Protein AF-A0A5J4PSA5-F1 (afdb_monomer_lite)

Organism: NCBI:txid222440

pLDDT: mean 76.02, std 17.34, range [32.78, 92.81]

Radius of gyration: 20.03 Å; chains: 1; bounding box: 57×63×40 Å

Structure (mmCIF, N/CA/C/O backbone):
data_AF-A0A5J4PSA5-F1
#
_entry.id   AF-A0A5J4PSA5-F1
#
loop_
_atom_site.group_PDB
_atom_site.id
_atom_site.type_symbol
_atom_site.label_atom_id
_atom_site.label_alt_id
_atom_site.label_comp_id
_atom_site.label_asym_id
_atom_site.label_entity_id
_atom_site.label_seq_id
_atom_site.pdbx_PDB_ins_code
_atom_site.Cartn_x
_atom_site.Cartn_y
_atom_site.Cartn_z
_atom_site.occupancy
_atom_site.B_iso_or_equiv
_atom_site.auth_seq_id
_atom_site.auth_comp_id
_atom_site.auth_asym_id
_atom_site.auth_atom_id
_atom_site.pdbx_PDB_model_num
ATOM 1 N N . MET A 1 1 ? 18.789 12.194 -16.637 1.00 41.94 1 MET A N 1
ATOM 2 C CA . MET A 1 1 ? 17.470 11.531 -16.545 1.00 41.94 1 MET A CA 1
ATOM 3 C C . MET A 1 1 ? 17.298 10.632 -17.758 1.00 41.94 1 MET A C 1
ATOM 5 O O . MET A 1 1 ? 17.126 11.145 -18.853 1.00 41.94 1 MET A O 1
ATOM 9 N N . LYS A 1 2 ? 17.441 9.311 -17.600 1.00 38.31 2 LYS A N 1
ATOM 10 C CA . LYS A 1 2 ? 17.054 8.354 -18.644 1.00 38.31 2 LYS A CA 1
ATOM 11 C C . LYS A 1 2 ? 15.605 7.963 -18.363 1.00 38.31 2 LYS A C 1
ATOM 13 O O . LYS A 1 2 ? 15.353 7.211 -17.428 1.00 38.31 2 LYS A O 1
ATOM 18 N N . CYS A 1 3 ? 14.664 8.545 -19.101 1.00 55.12 3 CYS A N 1
ATOM 19 C CA . CYS A 1 3 ? 13.302 8.026 -19.166 1.00 55.12 3 CYS A CA 1
ATOM 20 C C . CYS A 1 3 ? 13.389 6.669 -19.866 1.00 55.12 3 CYS A C 1
ATOM 22 O O . CYS A 1 3 ? 13.806 6.625 -21.019 1.00 55.12 3 CYS A O 1
ATOM 24 N N . VAL A 1 4 ? 13.081 5.582 -19.162 1.00 51.91 4 VAL A N 1
ATOM 25 C CA . VAL A 1 4 ? 12.957 4.261 -19.782 1.00 51.91 4 VAL A CA 1
ATOM 26 C C . VAL A 1 4 ? 11.481 3.888 -19.804 1.00 51.91 4 VAL A C 1
ATOM 28 O O . VAL A 1 4 ? 10.836 3.833 -18.759 1.00 51.91 4 VAL A O 1
ATOM 31 N N . ASP A 1 5 ? 11.030 3.766 -21.049 1.00 55.34 5 ASP A N 1
ATOM 32 C CA . ASP A 1 5 ? 9.909 3.068 -21.665 1.00 55.34 5 ASP A CA 1
ATOM 33 C C . ASP A 1 5 ? 8.553 3.017 -20.967 1.00 55.34 5 ASP A C 1
ATOM 35 O O . ASP A 1 5 ? 8.333 2.364 -19.949 1.00 55.34 5 ASP A O 1
ATOM 39 N N . SER A 1 6 ? 7.611 3.688 -21.627 1.00 70.75 6 SER A N 1
ATOM 40 C CA . SER A 1 6 ? 6.177 3.508 -21.484 1.00 70.75 6 SER A CA 1
ATOM 41 C C . SER A 1 6 ? 5.813 2.036 -21.332 1.00 70.75 6 SER A C 1
ATOM 43 O O . SER A 1 6 ? 6.268 1.186 -22.098 1.00 70.75 6 SER A O 1
ATOM 45 N N . CYS A 1 7 ? 4.936 1.750 -20.377 1.00 77.75 7 CYS A N 1
ATOM 46 C CA . CYS A 1 7 ? 4.365 0.423 -20.265 1.00 77.75 7 CYS A CA 1
ATOM 47 C C . CYS A 1 7 ? 3.540 0.077 -21.519 1.00 77.75 7 CYS A C 1
ATOM 49 O O . CYS A 1 7 ? 2.979 0.980 -22.152 1.00 77.75 7 CYS A O 1
ATOM 51 N N . PRO A 1 8 ? 3.470 -1.213 -21.898 1.00 81.44 8 PRO A N 1
ATOM 52 C CA . PRO A 1 8 ? 2.583 -1.692 -22.951 1.00 81.44 8 PRO A CA 1
ATOM 53 C C . PRO A 1 8 ? 1.148 -1.176 -22.785 1.00 81.44 8 PRO A C 1
ATOM 55 O O . PRO A 1 8 ? 0.700 -0.880 -21.677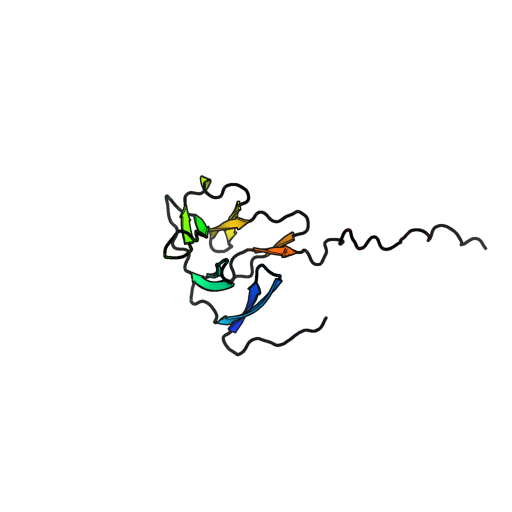 1.00 81.44 8 PRO A O 1
ATOM 58 N N . TYR A 1 9 ? 0.406 -1.087 -23.890 1.00 79.19 9 TYR A N 1
ATOM 59 C CA . TYR A 1 9 ? -0.977 -0.606 -23.863 1.00 79.19 9 TYR A CA 1
ATOM 60 C C . TYR A 1 9 ? -1.830 -1.397 -22.856 1.00 79.19 9 TYR A C 1
ATOM 62 O O . TYR A 1 9 ? -1.814 -2.627 -22.856 1.00 79.19 9 TYR A O 1
ATOM 70 N N . GLY A 1 10 ? -2.577 -0.685 -22.006 1.00 75.00 10 GLY A N 1
ATOM 71 C CA . GLY A 1 10 ? -3.383 -1.282 -20.933 1.00 75.00 10 GLY A CA 1
ATOM 72 C C . GLY A 1 10 ? -2.626 -1.536 -19.623 1.00 75.00 10 GLY A C 1
ATOM 73 O O . GLY A 1 10 ? -3.216 -2.054 -18.674 1.00 75.00 10 GLY A O 1
ATOM 74 N N . GLN A 1 11 ? -1.353 -1.143 -19.542 1.00 84.12 11 GLN A N 1
ATOM 75 C CA . GLN A 1 11 ? -0.559 -1.182 -18.318 1.00 84.12 11 GLN A CA 1
ATOM 76 C C . GLN A 1 11 ? -0.156 0.228 -17.882 1.00 84.12 11 GLN A C 1
ATOM 78 O O . GLN A 1 11 ? 0.082 1.113 -18.705 1.00 84.12 11 GLN A O 1
ATOM 83 N N . PHE A 1 12 ? -0.032 0.421 -16.575 1.00 80.00 12 PHE A N 1
ATOM 84 C CA . PHE A 1 12 ? 0.500 1.630 -15.969 1.00 80.00 12 PHE A CA 1
ATOM 85 C C . PHE A 1 12 ? 1.808 1.334 -15.245 1.00 80.00 12 PHE A C 1
ATOM 87 O O . PHE A 1 12 ? 2.130 0.196 -14.898 1.00 80.00 12 PHE A O 1
ATOM 94 N N . ARG A 1 13 ? 2.577 2.394 -15.019 1.00 80.88 13 ARG A N 1
ATOM 95 C CA . ARG A 1 13 ? 3.832 2.316 -14.286 1.00 80.88 13 ARG A CA 1
ATOM 96 C C . ARG A 1 13 ? 3.533 2.309 -12.790 1.00 80.88 13 ARG A C 1
ATOM 98 O O . ARG A 1 13 ? 3.192 3.347 -12.229 1.00 80.88 13 ARG A O 1
ATOM 105 N N . PHE A 1 14 ? 3.696 1.157 -12.156 1.00 84.19 14 PHE A N 1
ATOM 106 C CA . PHE A 1 14 ? 3.633 1.018 -10.709 1.00 84.19 14 PHE A CA 1
ATOM 107 C C . PHE A 1 14 ? 5.031 1.235 -10.125 1.00 84.19 14 PHE A C 1
ATOM 109 O O . PHE A 1 14 ? 6.011 0.656 -10.605 1.00 84.19 14 PHE A O 1
ATOM 116 N N . ARG A 1 15 ? 5.140 2.107 -9.120 1.00 83.25 15 ARG A N 1
ATOM 117 C CA . ARG A 1 15 ? 6.387 2.310 -8.377 1.00 83.25 15 ARG A CA 1
ATOM 118 C C . ARG A 1 15 ? 6.350 1.417 -7.145 1.00 83.25 15 ARG A C 1
ATOM 120 O O . ARG A 1 15 ? 5.400 1.485 -6.380 1.00 83.25 15 ARG A O 1
ATOM 127 N N . ARG A 1 16 ? 7.368 0.581 -6.987 1.00 83.44 16 ARG A N 1
ATOM 128 C CA . ARG A 1 16 ? 7.499 -0.342 -5.858 1.00 83.44 16 ARG A CA 1
ATOM 129 C C . ARG A 1 16 ? 8.094 0.357 -4.640 1.00 83.44 16 ARG A C 1
ATOM 131 O O . ARG A 1 16 ? 8.732 1.406 -4.776 1.00 83.44 16 ARG A O 1
ATOM 138 N N . ARG A 1 17 ? 7.956 -0.257 -3.464 1.00 77.56 17 ARG A N 1
ATOM 139 C CA . ARG A 1 17 ? 8.528 0.213 -2.189 1.00 77.56 17 ARG A CA 1
ATOM 140 C C . ARG A 1 17 ? 10.045 0.393 -2.256 1.00 77.56 17 ARG A C 1
ATOM 142 O O . ARG A 1 17 ? 10.578 1.316 -1.651 1.00 77.56 17 ARG A O 1
ATOM 149 N N . ASP A 1 18 ? 10.734 -0.452 -3.023 1.00 77.56 18 ASP A N 1
ATOM 150 C CA . ASP A 1 18 ? 12.185 -0.368 -3.254 1.00 77.56 18 ASP A CA 1
ATOM 151 C C . ASP A 1 18 ? 12.595 0.780 -4.204 1.00 77.56 18 ASP A C 1
ATOM 153 O O . ASP A 1 18 ? 13.778 0.998 -4.465 1.00 77.56 18 ASP A O 1
ATOM 157 N N . GLY A 1 19 ? 11.623 1.528 -4.734 1.00 77.00 19 GLY A N 1
ATOM 158 C CA . GLY A 1 19 ? 11.828 2.616 -5.681 1.00 77.00 19 GLY A CA 1
ATOM 159 C C . GLY A 1 19 ? 11.984 2.171 -7.137 1.00 77.00 19 GLY A C 1
ATOM 160 O O . GLY A 1 19 ? 12.074 3.041 -8.011 1.00 77.00 19 GLY A O 1
ATOM 161 N N . SER A 1 20 ? 11.988 0.864 -7.414 1.00 81.44 20 SER A N 1
ATOM 162 C CA . SER A 1 20 ? 11.951 0.314 -8.768 1.00 81.44 20 SER A CA 1
ATOM 163 C C . SER A 1 20 ? 10.570 0.493 -9.404 1.00 81.44 20 SER A C 1
ATOM 165 O O . SER A 1 20 ? 9.602 0.924 -8.771 1.00 81.44 20 SER A O 1
ATOM 167 N N . TYR A 1 21 ? 10.484 0.212 -10.703 1.00 81.56 21 TYR A N 1
ATOM 168 C CA . TYR A 1 21 ? 9.253 0.360 -11.464 1.00 81.56 21 TYR A CA 1
ATOM 169 C C . TYR A 1 21 ? 8.925 -0.924 -12.204 1.00 81.56 21 TYR A C 1
ATOM 171 O O . TYR A 1 21 ? 9.805 -1.547 -12.795 1.00 81.56 21 TYR A O 1
ATOM 179 N N . ILE A 1 22 ? 7.643 -1.261 -12.210 1.00 85.12 22 ILE A N 1
ATOM 180 C CA . ILE A 1 22 ? 7.086 -2.389 -12.946 1.00 85.12 22 ILE A CA 1
ATOM 181 C C . ILE A 1 22 ? 5.860 -1.926 -13.727 1.00 85.12 22 ILE A C 1
ATOM 183 O O . ILE A 1 22 ? 5.174 -0.977 -13.339 1.00 85.12 22 ILE A O 1
ATOM 187 N N . CYS A 1 23 ? 5.605 -2.577 -14.855 1.00 84.75 23 CYS A N 1
ATOM 188 C CA . CYS A 1 23 ? 4.379 -2.367 -15.601 1.00 84.75 23 CYS A CA 1
ATOM 189 C C . CYS A 1 23 ? 3.296 -3.302 -15.073 1.00 84.75 23 CYS A C 1
ATOM 191 O O . CYS A 1 23 ? 3.455 -4.520 -15.106 1.00 84.75 23 CYS A O 1
ATOM 193 N N . GLN A 1 24 ? 2.217 -2.709 -14.575 1.00 84.38 24 GLN A N 1
ATOM 194 C CA . GLN A 1 24 ? 1.088 -3.402 -13.971 1.00 84.38 24 GLN A CA 1
ATOM 195 C C . GLN A 1 24 ? -0.156 -3.148 -14.818 1.00 84.38 24 GLN A C 1
ATOM 197 O O . GLN A 1 24 ? -0.388 -2.027 -15.269 1.00 84.38 24 GLN A O 1
ATOM 202 N N . THR A 1 25 ? -0.966 -4.177 -15.048 1.00 86.50 25 THR A N 1
ATOM 203 C CA . THR A 1 25 ? -2.272 -4.007 -15.699 1.00 86.50 25 THR A CA 1
ATOM 204 C C . THR A 1 25 ? -3.146 -3.083 -14.860 1.00 86.50 25 THR A C 1
ATOM 206 O O . THR A 1 25 ? -3.161 -3.200 -13.637 1.00 86.50 25 THR A O 1
ATOM 209 N N . HIS A 1 26 ? -3.873 -2.167 -15.504 1.00 84.12 26 HIS A N 1
ATOM 210 C CA . HIS A 1 26 ? -4.815 -1.301 -14.796 1.00 84.12 26 HIS A CA 1
ATOM 211 C C . HIS A 1 26 ? -5.791 -2.110 -13.940 1.00 84.12 26 HIS A C 1
ATOM 213 O O . HIS A 1 26 ? -6.388 -3.075 -14.422 1.00 84.12 26 HIS A O 1
ATOM 219 N N . CYS A 1 27 ? -5.964 -1.679 -12.692 1.00 86.31 27 CYS A N 1
ATOM 220 C CA . CYS A 1 27 ? -7.011 -2.210 -11.843 1.00 86.31 27 CYS A CA 1
ATOM 221 C C . CYS A 1 27 ? -8.377 -1.743 -12.361 1.00 86.31 27 CYS A C 1
ATOM 223 O O . CYS A 1 27 ? -8.504 -0.685 -12.987 1.00 86.31 27 CYS A O 1
ATOM 225 N N . THR A 1 28 ? -9.401 -2.570 -12.178 1.00 85.38 28 THR A N 1
ATOM 226 C CA . THR A 1 28 ? -10.726 -2.310 -12.737 1.00 85.38 28 THR A CA 1
ATOM 227 C C . THR A 1 28 ? -11.617 -1.595 -11.729 1.00 85.38 28 THR A C 1
ATOM 229 O O . THR A 1 28 ? -11.607 -1.877 -10.533 1.00 85.38 28 THR A O 1
ATOM 232 N N . GLY A 1 29 ? -12.414 -0.636 -12.205 1.00 83.38 29 GLY A N 1
ATOM 233 C CA . GLY A 1 29 ? -13.361 0.087 -11.356 1.00 83.38 29 GLY A CA 1
ATOM 234 C C . GLY A 1 29 ? -12.683 0.833 -10.200 1.00 83.38 29 GLY A C 1
ATOM 235 O O . GLY A 1 29 ? -11.938 1.782 -10.432 1.00 83.38 29 GLY A O 1
ATOM 236 N N . PHE A 1 30 ? -12.990 0.415 -8.968 1.00 79.50 30 PHE A N 1
ATOM 237 C CA . PHE A 1 30 ? -12.532 1.036 -7.714 1.00 79.50 30 PHE A CA 1
ATOM 238 C C . PHE A 1 30 ? -11.392 0.269 -7.032 1.00 79.50 30 PHE A C 1
ATOM 240 O O . PHE A 1 30 ? -11.055 0.540 -5.881 1.00 79.50 30 PHE A O 1
ATOM 247 N N . GLU A 1 31 ? -10.822 -0.719 -7.715 1.00 86.75 31 GLU A N 1
ATOM 248 C CA . GLU A 1 31 ? -9.672 -1.460 -7.217 1.00 86.75 31 GLU A CA 1
ATOM 249 C C . GLU A 1 31 ? -8.426 -0.567 -7.133 1.00 86.75 31 GLU A C 1
ATOM 251 O O . GLU A 1 31 ? -8.196 0.314 -7.967 1.00 86.75 31 GLU A O 1
ATOM 256 N N . LYS A 1 32 ? -7.589 -0.841 -6.133 1.00 85.25 32 LYS A N 1
ATOM 257 C CA . LYS A 1 32 ? -6.271 -0.232 -5.956 1.00 85.25 32 LYS A CA 1
ATOM 258 C C . LYS A 1 32 ? -5.213 -1.326 -6.025 1.00 85.25 32 LYS A C 1
ATOM 260 O O . LYS A 1 32 ? -5.394 -2.400 -5.463 1.00 85.25 32 LYS A O 1
ATOM 265 N N . ALA A 1 33 ? -4.107 -1.053 -6.698 1.00 88.44 33 ALA A N 1
ATOM 266 C CA . ALA A 1 33 ? -2.936 -1.908 -6.732 1.00 88.44 33 ALA A CA 1
ATOM 267 C C . ALA A 1 33 ? -2.183 -1.808 -5.401 1.00 88.44 33 ALA A C 1
ATOM 269 O O . ALA A 1 33 ? -1.698 -0.735 -5.029 1.00 88.44 33 ALA A O 1
ATOM 270 N N . LEU A 1 34 ? -2.075 -2.934 -4.705 1.00 87.38 34 LEU A N 1
ATOM 271 C CA . LEU A 1 34 ? -1.311 -3.098 -3.477 1.00 87.38 34 LEU A CA 1
ATOM 272 C C . LEU A 1 34 ? -0.120 -4.013 -3.754 1.00 87.38 34 LEU A C 1
ATOM 274 O O . LEU A 1 34 ? -0.270 -5.078 -4.340 1.00 87.38 34 LEU A O 1
ATOM 278 N N . GLU A 1 35 ? 1.057 -3.585 -3.315 1.00 86.94 35 GLU A N 1
ATOM 279 C CA . GLU A 1 35 ? 2.274 -4.392 -3.258 1.00 86.94 35 GLU A CA 1
ATOM 280 C C . GLU A 1 35 ? 2.391 -5.063 -1.882 1.00 86.94 35 GLU A C 1
ATOM 282 O O . GLU A 1 35 ? 2.413 -4.379 -0.851 1.00 86.94 35 GLU A O 1
ATOM 287 N N . PHE A 1 36 ? 2.490 -6.391 -1.889 1.00 84.88 36 PHE A N 1
ATOM 288 C CA . PHE A 1 36 ? 2.785 -7.236 -0.733 1.00 84.88 36 PHE A CA 1
ATOM 289 C C . PHE A 1 36 ? 4.300 -7.337 -0.486 1.00 84.88 36 PHE A C 1
ATOM 291 O O . PHE A 1 36 ? 5.103 -7.037 -1.369 1.00 84.88 36 PHE A O 1
ATOM 298 N N . ASP A 1 37 ? 4.728 -7.785 0.703 1.00 80.19 37 ASP A N 1
ATOM 299 C CA . ASP A 1 37 ? 6.173 -7.836 1.011 1.00 80.19 37 ASP A CA 1
ATOM 300 C C . ASP A 1 37 ? 6.937 -8.940 0.257 1.00 80.19 37 ASP A C 1
ATOM 302 O O . ASP A 1 37 ? 8.164 -8.892 0.196 1.00 80.19 37 ASP A O 1
ATOM 306 N N . ASP A 1 38 ? 6.249 -9.915 -0.348 1.00 81.50 38 ASP A N 1
ATOM 307 C CA . ASP A 1 38 ? 6.858 -10.854 -1.306 1.00 81.50 38 ASP A CA 1
ATOM 308 C C . ASP A 1 38 ? 7.117 -10.200 -2.681 1.00 81.50 38 ASP A C 1
ATOM 310 O O . ASP A 1 38 ? 7.736 -10.797 -3.565 1.00 81.50 38 ASP A O 1
ATOM 314 N N . GLY A 1 39 ? 6.669 -8.953 -2.851 1.00 80.00 39 GLY A N 1
ATOM 315 C CA . GLY A 1 39 ? 6.747 -8.175 -4.073 1.00 80.00 39 GLY A CA 1
ATOM 316 C C . GLY A 1 39 ? 5.587 -8.420 -5.040 1.00 80.00 39 GLY A C 1
ATOM 317 O O . GLY A 1 39 ? 5.564 -7.809 -6.112 1.00 80.00 39 GLY A O 1
ATOM 318 N N . THR A 1 40 ? 4.632 -9.286 -4.715 1.00 86.00 40 THR A N 1
ATOM 319 C CA . THR A 1 40 ? 3.448 -9.498 -5.549 1.00 86.00 40 THR A CA 1
ATOM 320 C C . THR A 1 40 ? 2.575 -8.242 -5.529 1.00 86.00 40 THR A C 1
ATOM 322 O O . THR A 1 40 ? 2.450 -7.580 -4.499 1.00 86.00 40 THR A O 1
ATOM 325 N N . ILE A 1 41 ? 1.990 -7.889 -6.677 1.00 87.56 41 ILE A N 1
ATOM 326 C CA . ILE A 1 41 ? 1.087 -6.741 -6.809 1.00 87.56 41 ILE A CA 1
ATOM 327 C C . ILE A 1 41 ? -0.295 -7.248 -7.199 1.00 87.56 41 ILE A C 1
ATOM 329 O O . ILE A 1 41 ? -0.448 -7.882 -8.244 1.00 87.56 41 ILE A O 1
ATOM 333 N N . GLU A 1 42 ? -1.303 -6.922 -6.395 1.00 88.44 42 GLU A N 1
ATOM 334 C CA . GLU A 1 42 ? -2.694 -7.292 -6.659 1.00 88.44 42 GLU A CA 1
ATOM 335 C C . GLU A 1 42 ? -3.626 -6.086 -6.616 1.00 88.44 42 GLU A C 1
ATOM 337 O O . GLU A 1 42 ? -3.410 -5.123 -5.884 1.00 88.44 42 GLU A O 1
ATOM 342 N N . CYS A 1 43 ? -4.681 -6.150 -7.423 1.00 88.94 43 CYS A N 1
ATOM 343 C CA . CYS A 1 43 ? -5.750 -5.163 -7.450 1.00 88.94 43 CYS A CA 1
ATOM 344 C C . CYS A 1 43 ? -6.814 -5.553 -6.423 1.00 88.94 43 CYS A C 1
ATOM 346 O O . CYS A 1 43 ? -7.500 -6.558 -6.593 1.00 88.94 43 CYS A O 1
ATOM 348 N N . ILE A 1 44 ? -6.943 -4.766 -5.358 1.00 87.88 44 ILE A N 1
ATOM 349 C CA . ILE A 1 44 ? -7.846 -5.043 -4.242 1.00 87.88 44 ILE A CA 1
ATOM 350 C C . ILE A 1 44 ? -8.918 -3.961 -4.162 1.00 87.88 44 ILE A C 1
ATOM 352 O O . ILE A 1 44 ? -8.633 -2.767 -4.264 1.00 87.88 44 ILE A O 1
ATOM 356 N N . VAL A 1 45 ? -10.164 -4.375 -3.936 1.00 88.12 45 VAL A N 1
ATOM 357 C CA . VAL A 1 45 ? -11.261 -3.456 -3.614 1.00 88.12 45 VAL A CA 1
ATOM 358 C C . VAL A 1 45 ? -11.263 -3.180 -2.113 1.00 88.12 45 VAL A C 1
ATOM 360 O O . VAL A 1 45 ? -11.370 -4.107 -1.306 1.00 88.12 45 VAL A O 1
ATOM 363 N N . ASN A 1 46 ? -11.212 -1.902 -1.729 1.00 87.81 46 ASN A N 1
ATOM 364 C CA . ASN A 1 46 ? -11.425 -1.508 -0.341 1.00 87.81 46 ASN A CA 1
ATOM 365 C C . ASN A 1 46 ? -12.924 -1.575 0.004 1.00 87.81 46 ASN A C 1
ATOM 367 O O . ASN A 1 46 ? -13.670 -0.625 -0.209 1.00 87.81 46 ASN A O 1
ATOM 371 N N . ASN A 1 47 ? -13.352 -2.724 0.532 1.00 87.88 47 ASN A N 1
ATOM 372 C CA . ASN A 1 47 ? -14.721 -2.970 0.999 1.00 87.88 47 ASN A CA 1
ATOM 373 C C . ASN A 1 47 ? -14.868 -2.808 2.521 1.00 87.88 47 ASN A C 1
ATOM 375 O O . ASN A 1 47 ? -15.803 -3.346 3.115 1.00 87.88 47 ASN A O 1
ATOM 379 N N . CYS A 1 48 ? -13.928 -2.121 3.169 1.00 89.62 48 CYS A N 1
ATOM 380 C CA . CYS A 1 48 ? -13.968 -1.918 4.607 1.00 89.62 48 CYS A CA 1
ATOM 381 C C . CYS A 1 48 ? -15.102 -0.952 4.983 1.00 89.62 48 CYS A C 1
ATOM 383 O O . CYS A 1 48 ? -15.267 0.113 4.390 1.00 89.62 48 CYS A O 1
ATOM 385 N N . GLN A 1 49 ? -15.919 -1.357 5.956 1.00 88.62 49 GLN A N 1
ATOM 386 C CA . GLN A 1 49 ? -17.115 -0.645 6.420 1.00 88.62 49 GLN A CA 1
ATOM 387 C C . GLN A 1 49 ? -17.160 -0.623 7.952 1.00 88.62 49 GLN A C 1
ATOM 389 O O . GLN A 1 49 ? -16.422 -1.356 8.607 1.00 88.62 49 GLN A O 1
ATOM 394 N N . ASP A 1 50 ? -18.038 0.202 8.523 1.00 84.62 50 ASP A N 1
ATOM 395 C CA . ASP A 1 50 ? -18.305 0.270 9.969 1.00 84.62 50 ASP A CA 1
ATOM 396 C C . ASP A 1 50 ? -18.630 -1.136 10.535 1.00 84.62 50 ASP A C 1
ATOM 398 O O . ASP A 1 50 ? -19.523 -1.797 9.992 1.00 84.62 50 ASP A O 1
ATOM 402 N N . PRO A 1 51 ? -17.914 -1.651 11.565 1.00 86.25 51 PRO A N 1
ATOM 403 C CA . PRO A 1 51 ? -16.984 -0.967 12.485 1.00 86.25 51 PRO A CA 1
ATOM 404 C C . PRO A 1 51 ? -15.490 -1.058 12.162 1.00 86.25 51 PRO A C 1
ATOM 406 O O . PRO A 1 51 ? -14.667 -0.525 12.908 1.00 86.25 51 PRO A O 1
ATOM 409 N N . THR A 1 52 ? -15.115 -1.693 11.056 1.00 91.00 52 THR A N 1
ATOM 410 C CA . THR A 1 52 ? -13.728 -1.817 10.592 1.00 91.00 52 THR A CA 1
ATOM 411 C C . THR A 1 52 ? -13.528 -1.050 9.280 1.00 91.00 52 THR A C 1
ATOM 413 O O . THR A 1 52 ? -13.439 -1.679 8.225 1.00 91.00 52 THR A O 1
ATOM 416 N N . PRO A 1 53 ? -13.517 0.297 9.289 1.00 90.69 53 PRO A N 1
ATOM 417 C CA . PRO A 1 53 ? -13.552 1.101 8.067 1.00 90.69 53 PRO A CA 1
ATOM 418 C C . PRO A 1 53 ? -12.195 1.236 7.361 1.00 90.69 53 PRO A C 1
ATOM 420 O O . PRO A 1 53 ? -12.136 1.828 6.287 1.00 90.69 53 PRO A O 1
ATOM 423 N N . VAL A 1 54 ? -11.104 0.725 7.942 1.00 92.19 54 VAL A N 1
ATOM 424 C CA . VAL A 1 54 ? -9.750 0.940 7.417 1.00 92.19 54 VAL A CA 1
ATOM 425 C C . VAL A 1 54 ? -9.159 -0.352 6.876 1.00 92.19 54 VAL A C 1
ATOM 427 O O . VAL A 1 54 ? -9.141 -1.365 7.572 1.00 92.19 54 VAL A O 1
ATOM 430 N N . LEU A 1 55 ? -8.622 -0.318 5.658 1.00 91.56 55 LEU A N 1
ATOM 431 C CA . LEU A 1 55 ? -7.907 -1.455 5.082 1.00 91.56 55 LEU A CA 1
ATOM 432 C C . LEU A 1 55 ? -6.447 -1.465 5.553 1.00 91.56 55 LEU A C 1
ATOM 434 O O . LEU A 1 55 ? -5.723 -0.482 5.412 1.00 91.56 55 LEU A O 1
ATOM 438 N N . LYS A 1 56 ? -6.006 -2.594 6.105 1.00 90.12 56 LYS A N 1
ATOM 439 C CA . LYS A 1 56 ? -4.655 -2.811 6.629 1.00 90.12 56 LYS A CA 1
ATOM 440 C C . LYS A 1 56 ? -4.032 -4.029 5.964 1.00 90.12 56 LYS A C 1
ATOM 442 O O . LYS A 1 56 ? -4.639 -5.099 5.942 1.00 90.12 56 LYS A O 1
ATOM 447 N N . LEU A 1 57 ? -2.799 -3.896 5.483 1.00 86.12 57 LEU A N 1
ATOM 448 C CA . LEU A 1 57 ? -2.008 -5.048 5.053 1.00 86.12 57 LEU A CA 1
ATOM 449 C C . LEU A 1 57 ? -1.787 -5.991 6.246 1.00 86.12 57 LEU A C 1
ATOM 451 O O . LEU A 1 57 ? -1.310 -5.579 7.303 1.00 86.12 57 LEU A O 1
ATOM 455 N N . ASN A 1 58 ? -2.157 -7.259 6.082 1.00 84.31 58 ASN A N 1
ATOM 456 C CA . ASN A 1 58 ? -1.929 -8.305 7.069 1.00 84.31 58 ASN A CA 1
ATOM 457 C C . ASN A 1 58 ? -1.513 -9.591 6.360 1.00 84.31 58 ASN A C 1
ATOM 459 O O . ASN A 1 58 ? -2.349 -10.367 5.900 1.00 84.31 58 ASN A O 1
ATOM 463 N N . GLN A 1 59 ? -0.214 -9.853 6.360 1.00 72.38 59 GLN A N 1
ATOM 464 C CA . GLN A 1 59 ? 0.367 -11.046 5.748 1.00 72.38 59 GLN A CA 1
ATOM 465 C C . GLN A 1 59 ? -0.048 -12.360 6.414 1.00 72.38 59 GLN A C 1
ATOM 467 O O . GLN A 1 59 ? 0.071 -13.420 5.814 1.00 72.38 59 GLN A O 1
ATOM 472 N N . SER A 1 60 ? -0.524 -12.305 7.661 1.00 75.75 60 SER A N 1
ATOM 473 C CA . SER A 1 60 ? -1.036 -13.491 8.357 1.00 75.75 60 SER A CA 1
ATOM 474 C C . SER A 1 60 ? -2.442 -13.871 7.889 1.00 75.75 60 SER A C 1
ATOM 476 O O . SER A 1 60 ? -2.927 -14.952 8.217 1.00 75.75 60 SER A O 1
ATOM 478 N N . SER A 1 61 ? -3.122 -12.984 7.156 1.00 78.19 61 SER A N 1
ATOM 479 C CA . SER A 1 61 ? -4.419 -13.282 6.556 1.00 78.19 61 SER A CA 1
ATOM 480 C C . SER A 1 61 ? -4.237 -14.035 5.238 1.00 78.19 61 SER A C 1
ATOM 482 O O . SER A 1 61 ? -3.280 -13.804 4.505 1.00 78.19 61 SER A O 1
ATOM 484 N N . SER A 1 62 ? -5.190 -14.902 4.898 1.00 75.94 62 SER A N 1
ATOM 485 C CA . SER A 1 62 ? -5.188 -15.632 3.622 1.00 75.94 62 SER A CA 1
ATOM 486 C C . SER A 1 62 ? -5.257 -14.718 2.395 1.00 75.94 62 SER A C 1
ATOM 488 O O . SER A 1 62 ? -4.881 -15.133 1.307 1.00 75.94 62 SER A O 1
ATOM 490 N N . SER A 1 63 ? -5.768 -13.500 2.571 1.00 78.88 63 SER A N 1
ATOM 491 C CA . SER A 1 63 ? -5.902 -12.460 1.551 1.00 78.88 63 SER A CA 1
ATOM 492 C C . SER A 1 63 ? -4.717 -11.487 1.511 1.00 78.88 63 SER A C 1
ATOM 494 O O . SER A 1 63 ? -4.655 -10.654 0.619 1.00 78.88 63 SER A O 1
ATOM 496 N N . GLY A 1 64 ? -3.803 -11.525 2.487 1.00 84.06 64 GLY A N 1
ATOM 497 C CA . GLY A 1 64 ? -2.717 -10.545 2.631 1.00 84.06 64 GLY A CA 1
ATOM 498 C C . GLY A 1 64 ? -3.149 -9.155 3.142 1.00 84.06 64 GLY A C 1
ATOM 499 O O . GLY A 1 64 ? -2.303 -8.298 3.403 1.00 84.06 64 GLY A O 1
ATOM 500 N N . TYR A 1 65 ? -4.447 -8.926 3.354 1.00 87.69 65 TYR A N 1
ATOM 501 C CA . TYR A 1 65 ? -5.034 -7.709 3.920 1.00 87.69 65 TYR A CA 1
ATOM 502 C C . TYR A 1 65 ? -6.257 -8.031 4.788 1.00 87.69 65 TYR A C 1
ATOM 504 O O . TYR A 1 65 ? -6.886 -9.084 4.654 1.00 87.69 65 TYR A O 1
ATOM 512 N N . GLN A 1 66 ? -6.611 -7.095 5.665 1.00 91.44 66 GLN A N 1
ATOM 513 C CA . GLN A 1 66 ? -7.775 -7.165 6.542 1.00 91.44 66 GLN A CA 1
ATOM 514 C C . GLN A 1 66 ? -8.394 -5.779 6.750 1.00 91.44 66 GLN A C 1
ATOM 516 O O . GLN A 1 66 ? -7.708 -4.763 6.649 1.00 91.44 66 GLN A O 1
ATOM 521 N N . CYS A 1 67 ? -9.675 -5.743 7.100 1.00 92.25 67 CYS A N 1
ATOM 522 C CA . CYS A 1 67 ? -10.319 -4.527 7.581 1.00 92.25 67 CYS A CA 1
ATOM 523 C C . CYS A 1 67 ? -10.151 -4.417 9.097 1.00 92.25 67 CYS A C 1
ATOM 525 O O . CYS A 1 67 ? -10.354 -5.396 9.814 1.00 92.25 67 CYS A O 1
ATOM 527 N N . VAL A 1 68 ? -9.794 -3.232 9.582 1.00 92.81 68 VAL A N 1
ATOM 528 C CA . VAL A 1 68 ? -9.568 -2.949 11.003 1.00 92.81 68 VAL A CA 1
ATOM 529 C C . VAL A 1 68 ? -10.270 -1.673 11.450 1.00 92.81 68 VAL A C 1
ATOM 531 O O . VAL A 1 68 ? -10.658 -0.836 10.627 1.00 92.81 68 VAL A O 1
ATOM 534 N N . ALA A 1 69 ? -10.439 -1.511 12.763 1.00 92.25 69 ALA A N 1
ATOM 535 C CA . ALA A 1 69 ? -10.888 -0.246 13.334 1.00 92.25 69 ALA A CA 1
ATOM 536 C C . ALA A 1 69 ? -9.808 0.843 13.181 1.00 92.25 69 ALA A C 1
ATOM 538 O O . ALA A 1 69 ? -8.613 0.553 13.147 1.00 92.25 69 ALA A O 1
ATOM 539 N N . LEU A 1 70 ? -10.212 2.120 13.164 1.00 88.69 70 LEU A N 1
ATOM 540 C CA . LEU A 1 70 ? -9.294 3.267 13.027 1.00 88.69 70 LEU A CA 1
ATOM 541 C C . LEU A 1 70 ? -8.155 3.251 14.066 1.00 88.69 70 LEU A C 1
ATOM 543 O O . LEU A 1 70 ? -7.020 3.617 13.777 1.00 88.69 70 LEU A O 1
ATOM 547 N N . SER A 1 71 ? -8.451 2.774 15.275 1.00 88.88 71 SER A N 1
ATOM 548 C CA . SER A 1 71 ? -7.494 2.650 16.378 1.00 88.88 71 SER A CA 1
ATOM 549 C C . SER A 1 71 ? -6.420 1.574 16.175 1.00 88.88 71 SER A C 1
ATOM 551 O O . SER A 1 71 ? -5.493 1.496 16.974 1.00 88.88 71 SER A O 1
ATOM 553 N N . GLU A 1 72 ? -6.539 0.724 15.154 1.00 89.69 72 GLU A N 1
ATOM 554 C CA . GLU A 1 72 ? -5.614 -0.386 14.892 1.00 89.69 72 GLU A CA 1
ATOM 555 C C . GLU A 1 72 ? -4.512 -0.050 13.872 1.00 89.69 72 GLU A C 1
ATOM 557 O O . GLU A 1 72 ? -3.562 -0.831 13.713 1.00 89.69 72 GLU A O 1
ATOM 562 N N . CYS A 1 73 ? -4.590 1.103 13.195 1.00 88.81 73 CYS A N 1
ATOM 563 C CA . CYS A 1 73 ? -3.437 1.680 12.501 1.00 88.81 73 CYS A CA 1
ATOM 564 C C . CYS A 1 73 ? -2.513 2.327 13.544 1.00 88.81 73 CYS A C 1
ATOM 566 O O . CYS A 1 73 ? -2.524 3.539 13.750 1.00 88.81 73 CYS A O 1
ATOM 568 N N . THR A 1 74 ? -1.759 1.500 14.266 1.00 85.81 74 THR A N 1
ATOM 569 C CA . THR A 1 74 ? -0.809 1.945 15.289 1.00 85.81 74 THR A CA 1
ATOM 570 C C . THR A 1 74 ? 0.597 2.087 14.717 1.00 85.81 74 THR A C 1
ATOM 572 O O . THR A 1 74 ? 0.951 1.401 13.757 1.00 85.81 74 THR A O 1
ATOM 575 N N . LEU A 1 75 ? 1.423 2.919 15.360 1.00 76.38 75 LEU A N 1
ATOM 576 C CA . LEU A 1 75 ? 2.819 3.149 14.976 1.00 76.38 75 LEU A CA 1
ATOM 577 C C . LEU A 1 75 ? 3.567 1.835 14.662 1.00 76.38 75 LEU A C 1
ATOM 579 O O . LEU A 1 75 ? 3.460 0.880 15.437 1.00 76.38 75 LEU A O 1
ATOM 583 N N . PRO A 1 76 ? 4.329 1.784 13.551 1.00 81.31 76 PRO A N 1
ATOM 584 C CA . PRO A 1 76 ? 4.735 2.910 12.695 1.00 81.31 76 PRO A CA 1
ATOM 585 C C . PRO A 1 76 ? 3.689 3.357 11.656 1.00 81.31 76 PRO A C 1
ATOM 587 O O . PRO A 1 76 ? 3.953 4.289 10.898 1.00 81.31 76 PRO A O 1
ATOM 590 N N . GLN A 1 77 ? 2.509 2.737 11.614 1.00 86.75 77 GLN A N 1
ATOM 591 C CA . GLN A 1 77 ? 1.465 3.064 10.645 1.00 86.75 77 GLN A CA 1
ATOM 592 C C . GLN A 1 77 ? 0.588 4.233 11.099 1.00 86.75 77 GLN A C 1
ATOM 594 O O . GLN A 1 77 ? 0.404 4.475 12.291 1.00 86.75 77 GLN A O 1
ATOM 599 N N . THR A 1 78 ? 0.033 4.943 10.123 1.00 88.88 78 THR A N 1
ATOM 600 C CA . THR A 1 78 ? -0.969 5.997 10.281 1.00 88.88 78 THR A CA 1
ATOM 601 C C . THR A 1 78 ? -2.115 5.762 9.301 1.00 88.88 78 THR A C 1
ATOM 603 O O . THR A 1 78 ? -1.990 4.989 8.352 1.00 88.88 78 THR A O 1
ATOM 606 N N . THR A 1 79 ? -3.255 6.409 9.527 1.00 89.94 79 THR A N 1
ATOM 607 C CA . THR A 1 79 ? -4.377 6.338 8.585 1.00 89.94 79 THR A CA 1
ATOM 608 C C . THR A 1 79 ? -4.190 7.373 7.483 1.00 89.94 79 THR A C 1
ATOM 610 O O . THR A 1 79 ? -3.946 8.546 7.765 1.00 89.94 79 THR A O 1
ATOM 613 N N . TYR A 1 80 ? -4.363 6.955 6.234 1.00 89.50 80 TYR A N 1
ATOM 614 C CA . TYR A 1 80 ? -4.498 7.846 5.090 1.00 89.50 80 TYR A CA 1
ATOM 615 C C . TYR A 1 80 ? -5.925 7.777 4.553 1.00 89.50 80 TYR A C 1
ATOM 617 O O . TYR A 1 80 ? -6.487 6.690 4.427 1.00 89.50 80 TYR A O 1
ATOM 625 N N . THR A 1 81 ? -6.512 8.940 4.267 1.00 89.06 81 THR A N 1
ATOM 626 C CA . THR A 1 81 ? -7.822 9.044 3.613 1.00 89.06 81 THR A CA 1
ATOM 627 C C . THR A 1 81 ? -7.592 9.460 2.171 1.00 89.06 81 THR A C 1
ATOM 629 O O . THR A 1 81 ? -7.052 10.539 1.931 1.00 89.06 81 THR A O 1
ATOM 632 N N . SER A 1 82 ? -7.982 8.594 1.244 1.00 81.44 82 SER A N 1
ATOM 633 C CA . SER A 1 82 ? -7.890 8.843 -0.193 1.00 81.44 82 SER A CA 1
ATOM 634 C C . SER A 1 82 ? -8.993 9.807 -0.651 1.00 81.44 82 SER A C 1
ATOM 636 O O . SER A 1 82 ? -9.989 10.012 0.049 1.00 81.44 82 SER A O 1
ATOM 638 N N . ASP A 1 83 ? -8.865 10.349 -1.864 1.00 79.94 83 ASP A N 1
ATOM 639 C CA . ASP A 1 83 ? -9.864 11.260 -2.455 1.00 79.94 83 ASP A CA 1
ATOM 640 C C . ASP A 1 83 ? -11.266 10.631 -2.593 1.00 79.94 83 ASP A C 1
ATOM 642 O O . ASP A 1 83 ? -12.280 11.328 -2.583 1.00 79.94 83 ASP A O 1
ATOM 646 N N . ASP A 1 84 ? -11.333 9.301 -2.693 1.00 77.62 84 ASP A N 1
ATOM 647 C CA . ASP A 1 84 ? -12.565 8.506 -2.748 1.00 77.62 84 ASP A CA 1
ATOM 648 C C . ASP A 1 84 ? -13.129 8.154 -1.359 1.00 77.62 84 ASP A C 1
ATOM 650 O O . ASP A 1 84 ? -13.910 7.213 -1.248 1.00 77.62 84 ASP A O 1
ATOM 654 N N . ILE A 1 85 ? -12.729 8.896 -0.314 1.00 83.12 85 ILE A N 1
ATOM 655 C CA . ILE A 1 85 ? -13.080 8.752 1.114 1.00 83.12 85 ILE A CA 1
ATOM 656 C C . ILE A 1 85 ? -12.693 7.419 1.765 1.00 83.12 85 ILE A C 1
ATOM 658 O O . ILE A 1 85 ? -12.938 7.227 2.959 1.00 83.12 85 ILE A O 1
ATOM 662 N N . THR A 1 86 ? -12.066 6.505 1.024 1.00 85.38 86 THR A N 1
ATOM 663 C CA . THR A 1 86 ? -11.598 5.239 1.582 1.00 85.38 86 THR A CA 1
ATOM 664 C C . THR A 1 86 ? -10.381 5.454 2.474 1.00 85.38 86 THR A C 1
ATOM 666 O O . THR A 1 86 ? -9.548 6.334 2.232 1.00 85.38 86 THR A O 1
ATOM 669 N N . GLN A 1 87 ? -10.271 4.637 3.521 1.00 90.31 87 GLN A N 1
ATOM 670 C CA . GLN A 1 87 ? -9.166 4.710 4.468 1.00 90.31 87 GLN A CA 1
ATOM 671 C C . GLN A 1 87 ? -8.286 3.471 4.393 1.00 90.31 87 GLN A C 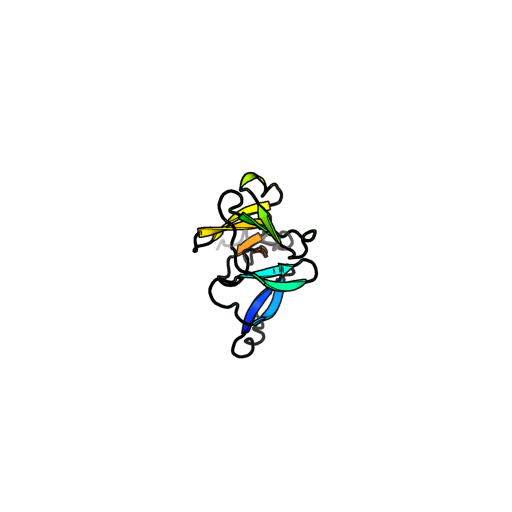1
ATOM 673 O O . GLN A 1 87 ? -8.769 2.338 4.305 1.00 90.31 87 GLN A O 1
ATOM 678 N N . VAL A 1 88 ? -6.979 3.705 4.462 1.00 90.88 88 VAL A N 1
ATOM 679 C CA . VAL A 1 88 ? -5.946 2.669 4.464 1.00 90.88 88 VAL A CA 1
ATOM 680 C C . VAL A 1 88 ? -4.926 2.950 5.570 1.00 90.88 88 VAL A C 1
ATOM 682 O O . VAL A 1 88 ? -4.618 4.110 5.853 1.00 90.88 88 VAL A O 1
ATOM 685 N N . CYS A 1 89 ? -4.392 1.905 6.204 1.00 90.94 89 CYS A N 1
ATOM 686 C CA . CYS A 1 89 ? -3.201 2.051 7.037 1.00 90.94 89 CYS A CA 1
ATOM 687 C C . CYS A 1 89 ? -1.977 2.141 6.116 1.00 90.94 89 CYS A C 1
ATOM 689 O O . CYS A 1 89 ? -1.724 1.224 5.336 1.00 90.94 89 CYS A O 1
ATOM 691 N N . VAL A 1 90 ? -1.203 3.214 6.240 1.00 89.12 90 VAL A N 1
ATOM 692 C CA . VAL A 1 90 ? 0.066 3.413 5.525 1.00 89.12 90 VAL A CA 1
ATOM 693 C C . VAL A 1 90 ? 1.191 3.595 6.524 1.00 89.12 90 VAL A C 1
ATOM 695 O O . VAL A 1 90 ? 0.968 4.071 7.638 1.00 89.12 90 VAL A O 1
ATOM 698 N N . ASP A 1 91 ? 2.410 3.236 6.144 1.00 86.62 91 ASP A N 1
ATOM 699 C CA . ASP A 1 91 ? 3.570 3.514 6.982 1.00 86.62 91 ASP A CA 1
ATOM 700 C C . ASP A 1 91 ? 3.793 5.029 7.094 1.00 86.62 91 ASP A C 1
ATOM 702 O O . ASP A 1 91 ? 3.626 5.778 6.129 1.00 86.62 91 ASP A O 1
ATOM 706 N N . SER A 1 92 ? 4.168 5.499 8.285 1.00 85.38 92 SER A N 1
ATOM 707 C CA . SER A 1 92 ? 4.560 6.897 8.467 1.00 85.38 92 SER A CA 1
ATOM 708 C C . SER A 1 92 ? 5.871 7.149 7.731 1.00 85.38 92 SER A C 1
ATOM 710 O O . SER A 1 92 ? 6.869 6.469 7.978 1.00 85.38 92 SER A O 1
ATOM 712 N N . CYS A 1 93 ? 5.886 8.142 6.844 1.00 83.69 93 CYS A N 1
ATOM 713 C CA . CYS A 1 93 ? 7.091 8.449 6.089 1.00 83.69 93 CYS A CA 1
ATOM 714 C C . CYS A 1 93 ? 8.170 9.047 6.999 1.00 83.69 93 CYS A C 1
ATOM 716 O O . CYS A 1 93 ? 7.866 9.943 7.792 1.00 83.69 93 CYS A O 1
ATOM 718 N N . PRO A 1 94 ? 9.431 8.595 6.888 1.00 83.75 94 PRO A N 1
ATOM 719 C CA . PRO A 1 94 ? 10.547 9.289 7.519 1.00 83.75 94 PRO A CA 1
ATOM 720 C C . PRO A 1 94 ? 10.706 10.703 6.936 1.00 83.75 94 PRO A C 1
ATOM 722 O O . PRO A 1 94 ? 10.170 11.019 5.875 1.00 83.75 94 PRO A O 1
ATOM 725 N N . SER A 1 95 ? 11.441 11.570 7.636 1.00 80.31 95 SER A N 1
ATOM 726 C CA . SER A 1 95 ? 11.531 13.013 7.349 1.00 80.31 95 SER A CA 1
ATOM 727 C C . SER A 1 95 ? 12.046 13.373 5.948 1.00 80.31 95 SER A C 1
ATOM 729 O O . SER A 1 95 ? 11.823 14.483 5.471 1.00 80.31 95 SER A O 1
ATOM 731 N N . ASP A 1 96 ? 12.765 12.461 5.302 1.00 81.44 96 ASP A N 1
ATOM 732 C CA . ASP A 1 96 ? 13.317 12.572 3.951 1.00 81.44 96 ASP A CA 1
ATOM 733 C C . ASP A 1 96 ? 12.423 11.917 2.880 1.00 81.44 96 ASP A C 1
ATOM 735 O O . ASP A 1 96 ? 12.781 11.899 1.704 1.00 81.44 96 ASP A O 1
ATOM 739 N N . HIS A 1 97 ? 11.255 11.390 3.256 1.00 84.62 97 HIS A N 1
ATOM 740 C CA . HIS A 1 97 ? 10.297 10.751 2.359 1.00 84.62 97 HIS A CA 1
ATOM 741 C C . HIS A 1 97 ? 8.972 11.522 2.303 1.00 84.62 97 HIS A C 1
ATOM 743 O O . HIS A 1 97 ? 8.578 12.225 3.230 1.00 84.62 97 HIS A O 1
ATOM 749 N N . LEU A 1 98 ? 8.264 11.373 1.188 1.00 83.75 98 LEU A N 1
ATOM 750 C CA . LEU A 1 98 ? 6.930 11.917 0.962 1.00 83.75 98 LEU A CA 1
ATOM 751 C C . LEU A 1 98 ? 5.961 10.772 0.690 1.00 83.75 98 LEU A C 1
ATOM 753 O O . LEU A 1 98 ? 6.284 9.856 -0.070 1.00 83.75 98 LEU A O 1
ATOM 757 N N . LEU A 1 99 ? 4.772 10.848 1.289 1.00 85.69 99 LEU A N 1
ATOM 758 C CA . LEU A 1 99 ? 3.672 9.958 0.944 1.00 85.69 99 LEU A CA 1
ATOM 759 C C . LEU A 1 99 ? 3.132 10.391 -0.418 1.00 85.69 99 LEU A C 1
ATOM 761 O O . LEU A 1 99 ? 2.715 11.538 -0.582 1.00 85.69 99 LEU A O 1
ATOM 765 N N . ILE A 1 100 ? 3.165 9.491 -1.394 1.00 82.69 100 ILE A N 1
ATOM 766 C CA . ILE A 1 100 ? 2.648 9.753 -2.735 1.00 82.69 100 ILE A CA 1
ATOM 767 C C . ILE A 1 100 ? 1.451 8.841 -2.965 1.00 82.69 100 ILE A C 1
ATOM 769 O O . ILE A 1 100 ? 1.587 7.618 -2.922 1.00 82.69 100 ILE A O 1
ATOM 773 N N . ASP A 1 101 ? 0.305 9.455 -3.245 1.00 81.75 101 ASP A N 1
ATOM 774 C CA . ASP A 1 101 ? -0.876 8.790 -3.786 1.00 81.75 101 ASP A CA 1
ATOM 775 C C . ASP A 1 101 ? -0.840 8.901 -5.316 1.00 81.75 101 ASP A C 1
ATOM 777 O O . ASP A 1 101 ? -0.757 9.995 -5.881 1.00 81.75 101 ASP A O 1
ATOM 781 N N . ILE A 1 102 ? -0.839 7.749 -5.988 1.00 73.44 102 ILE A N 1
ATOM 782 C CA . ILE A 1 102 ? -0.858 7.645 -7.450 1.00 73.44 102 ILE A CA 1
ATOM 783 C C . ILE A 1 102 ? -2.151 6.947 -7.870 1.00 73.44 102 ILE A C 1
ATOM 785 O O . ILE A 1 102 ? -2.107 5.988 -8.635 1.00 73.44 102 ILE A O 1
ATOM 789 N N . GLY A 1 103 ? -3.297 7.397 -7.351 1.00 74.00 103 GLY A N 1
ATOM 790 C CA . GLY A 1 103 ? -4.664 7.134 -7.814 1.00 74.00 103 GLY A CA 1
ATOM 791 C C . GLY A 1 103 ? -5.096 5.663 -7.843 1.00 74.00 103 GLY A C 1
ATOM 792 O O . GLY A 1 103 ? -6.021 5.265 -7.142 1.00 74.00 103 GLY A O 1
ATOM 793 N N . GLN A 1 104 ? -4.473 4.866 -8.709 1.00 76.44 104 GLN A N 1
ATOM 794 C CA . GLN A 1 104 ? -4.612 3.417 -8.819 1.00 76.44 104 GLN A CA 1
ATOM 795 C C . GLN A 1 104 ? -3.662 2.653 -7.894 1.00 76.44 104 GLN A C 1
ATOM 797 O O . GLN A 1 104 ? -3.925 1.491 -7.634 1.00 76.44 104 GLN A O 1
ATOM 802 N N . ALA A 1 105 ? -2.569 3.247 -7.413 1.00 80.94 105 ALA A N 1
ATOM 803 C CA . ALA A 1 105 ? -1.652 2.588 -6.480 1.00 80.94 105 ALA A CA 1
ATOM 804 C C . ALA A 1 105 ? -1.996 2.927 -5.027 1.00 80.94 105 ALA A C 1
ATOM 806 O O . ALA A 1 105 ? -2.458 4.031 -4.743 1.00 80.94 105 ALA A O 1
ATOM 807 N N . GLN A 1 106 ? -1.714 2.002 -4.108 1.00 81.00 106 GLN A N 1
ATOM 808 C CA . GLN A 1 106 ? -1.739 2.313 -2.683 1.00 81.00 106 GLN A CA 1
ATOM 809 C C . GLN A 1 106 ? -0.785 3.485 -2.365 1.00 81.00 106 GLN A C 1
ATOM 811 O O . GLN A 1 106 ? 0.295 3.573 -2.964 1.00 81.00 106 GLN A O 1
ATOM 816 N N . PRO A 1 107 ? -1.142 4.377 -1.427 1.00 85.38 107 PRO A N 1
ATOM 817 C CA . PRO A 1 107 ? -0.258 5.454 -1.010 1.00 85.38 107 PRO A CA 1
ATOM 818 C C . PRO A 1 107 ? 0.972 4.885 -0.299 1.00 85.38 107 PRO A C 1
ATOM 820 O O . PRO A 1 107 ? 0.851 4.071 0.617 1.00 85.38 107 PRO A O 1
ATOM 823 N N . MET A 1 108 ? 2.165 5.310 -0.714 1.00 83.62 108 MET A N 1
ATOM 824 C CA . MET A 1 108 ? 3.429 4.810 -0.159 1.00 83.62 108 MET A CA 1
ATOM 825 C C . MET A 1 108 ? 4.438 5.934 0.022 1.00 83.62 108 MET A C 1
ATOM 827 O O . MET A 1 108 ? 4.385 6.967 -0.650 1.00 83.62 108 MET A O 1
ATOM 831 N N . CYS A 1 109 ? 5.372 5.716 0.941 1.00 84.88 109 CYS A N 1
ATOM 832 C CA . CYS A 1 109 ? 6.471 6.631 1.191 1.00 84.88 109 CYS A CA 1
ATOM 833 C C . CYS A 1 109 ? 7.576 6.440 0.161 1.00 84.88 109 CYS A C 1
ATOM 835 O O . CYS A 1 109 ? 8.092 5.339 -0.016 1.00 84.88 109 CYS A O 1
ATOM 837 N N . TYR A 1 110 ? 7.991 7.534 -0.463 1.00 82.00 110 TYR A N 1
ATOM 838 C CA . TYR A 1 110 ? 9.116 7.550 -1.387 1.00 82.00 110 TYR A CA 1
ATOM 839 C C . TYR A 1 110 ? 10.103 8.631 -0.999 1.00 82.00 110 TYR A C 1
ATOM 841 O O . TYR A 1 110 ? 9.694 9.706 -0.566 1.00 82.00 110 TYR A O 1
ATOM 849 N N . THR A 1 111 ? 11.393 8.373 -1.210 1.00 80.50 111 THR A N 1
ATOM 850 C CA . THR A 1 111 ? 12.440 9.368 -0.972 1.00 80.50 111 THR A CA 1
ATOM 851 C C . THR A 1 111 ? 12.110 10.641 -1.737 1.00 80.50 111 THR A C 1
ATOM 853 O O . THR A 1 111 ? 11.795 10.600 -2.935 1.00 80.50 111 THR A O 1
ATOM 856 N N . ASN A 1 112 ? 12.145 11.766 -1.034 1.00 69.50 112 ASN A N 1
ATOM 857 C CA . ASN A 1 112 ? 11.868 13.064 -1.604 1.00 69.50 112 ASN A CA 1
ATOM 858 C C . ASN A 1 112 ? 12.984 13.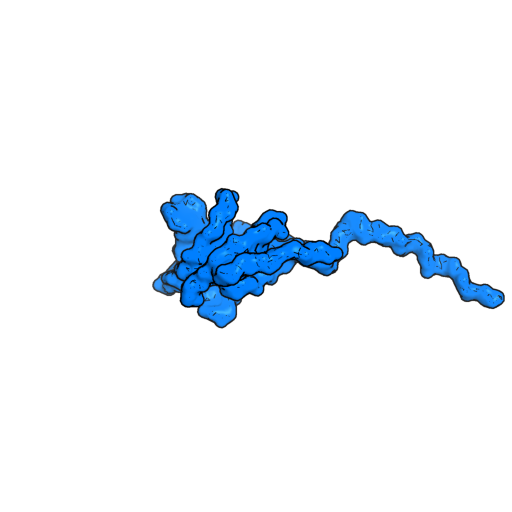398 -2.609 1.00 69.50 112 ASN A C 1
ATOM 860 O O . ASN A 1 112 ? 14.138 13.534 -2.210 1.00 69.50 112 ASN A O 1
ATOM 864 N N . PRO A 1 113 ? 12.690 13.589 -3.907 1.00 59.94 113 PRO A N 1
ATOM 865 C CA . PRO A 1 113 ? 13.720 13.977 -4.871 1.00 59.94 113 PRO A CA 1
ATOM 866 C C . PRO A 1 113 ? 14.332 15.359 -4.567 1.00 59.94 113 PRO A C 1
ATOM 868 O O . PRO A 1 113 ? 15.349 15.713 -5.159 1.00 59.94 113 PRO A O 1
ATOM 871 N N . PHE A 1 114 ? 13.726 16.128 -3.655 1.00 55.56 114 PHE A N 1
ATOM 872 C CA . PHE A 1 114 ? 14.202 17.418 -3.161 1.00 55.56 114 PHE A CA 1
ATOM 873 C C . PHE A 1 114 ? 14.759 17.376 -1.733 1.00 55.56 114 PHE A C 1
ATOM 875 O O . PHE A 1 114 ? 15.152 18.430 -1.232 1.00 55.56 114 PHE A O 1
ATOM 882 N N . SER A 1 115 ? 14.794 16.222 -1.049 1.00 48.34 115 SER A N 1
ATOM 883 C CA . SER A 1 115 ? 15.508 16.173 0.230 1.00 48.34 115 SER A CA 1
ATOM 884 C C . SER A 1 115 ? 16.995 16.366 -0.064 1.00 48.34 115 SER A C 1
ATOM 886 O O . SER A 1 115 ? 17.541 15.595 -0.859 1.00 48.34 115 SER A O 1
ATOM 888 N N . PRO A 1 116 ? 17.663 17.371 0.530 1.00 44.25 116 PRO A N 1
ATOM 889 C CA . PRO A 1 116 ? 19.107 17.452 0.454 1.00 44.25 116 PRO A CA 1
ATOM 890 C C . PRO A 1 116 ? 19.645 16.194 1.127 1.00 44.25 116 PRO A C 1
ATOM 892 O O . PRO A 1 116 ? 19.513 16.016 2.335 1.00 44.25 116 PRO A O 1
ATOM 895 N N . ASP A 1 117 ? 20.191 15.292 0.322 1.00 40.50 117 ASP A N 1
ATOM 896 C CA . ASP A 1 117 ? 20.969 14.168 0.811 1.00 40.50 117 ASP A CA 1
ATOM 897 C C . ASP A 1 117 ? 22.012 14.728 1.802 1.00 40.50 117 ASP A C 1
ATOM 899 O O . ASP A 1 117 ? 22.750 15.648 1.428 1.00 40.50 117 ASP A O 1
ATOM 903 N N . PRO A 1 118 ? 22.096 14.250 3.058 1.00 46.81 118 PRO A N 1
ATOM 904 C CA . PRO A 1 118 ? 23.130 14.701 3.990 1.00 46.81 118 PRO A CA 1
ATOM 905 C C . PRO A 1 118 ? 24.548 14.377 3.486 1.00 46.81 118 PRO A C 1
ATOM 907 O O . PRO A 1 118 ? 25.519 14.967 3.957 1.00 46.81 118 PRO A O 1
ATOM 910 N N . SER A 1 119 ? 24.678 13.498 2.487 1.00 43.44 119 SER A N 1
ATOM 911 C CA . SER A 1 119 ? 25.926 13.220 1.764 1.00 43.44 119 SER A CA 1
ATOM 912 C C . SER A 1 119 ? 26.278 14.311 0.745 1.00 43.44 119 SER A C 1
ATOM 914 O O . SER A 1 119 ? 27.417 14.398 0.292 1.00 43.44 119 SER A O 1
ATOM 916 N N . THR A 1 120 ? 25.324 15.181 0.408 1.00 41.78 120 THR A N 1
ATOM 917 C CA . THR A 1 120 ? 25.514 16.370 -0.428 1.00 41.78 120 THR A CA 1
ATOM 918 C C . THR A 1 120 ? 25.716 17.594 0.470 1.00 41.78 120 THR A C 1
ATOM 920 O O . THR A 1 120 ? 25.092 18.640 0.304 1.00 41.78 120 THR A O 1
ATOM 923 N N . ILE A 1 121 ? 26.671 17.505 1.404 1.00 36.41 121 ILE A N 1
ATOM 924 C CA . ILE A 1 121 ? 27.462 18.684 1.770 1.00 36.41 121 ILE A CA 1
ATOM 925 C C . ILE A 1 121 ? 28.291 19.000 0.522 1.00 36.41 121 ILE A C 1
ATOM 927 O O . ILE A 1 121 ? 29.455 18.625 0.389 1.00 36.41 121 ILE A O 1
ATOM 931 N N . ILE A 1 122 ? 27.656 19.668 -0.447 1.00 34.56 122 ILE A N 1
ATOM 932 C CA . ILE A 1 122 ? 28.397 20.487 -1.393 1.00 34.56 122 ILE A CA 1
ATOM 933 C C . ILE A 1 122 ? 29.185 21.433 -0.507 1.00 34.56 122 ILE A C 1
ATOM 935 O O . ILE A 1 122 ? 28.628 22.183 0.295 1.00 34.56 122 ILE A O 1
ATOM 939 N N . ILE A 1 123 ? 30.499 21.330 -0.639 1.00 36.91 123 ILE A N 1
ATOM 940 C CA . ILE A 1 123 ? 31.471 22.312 -0.206 1.00 36.91 123 ILE A CA 1
ATOM 941 C C . ILE A 1 123 ? 31.033 23.652 -0.814 1.00 36.91 123 ILE A C 1
ATOM 943 O O . ILE A 1 123 ? 31.449 24.028 -1.901 1.00 36.91 123 ILE A O 1
ATOM 947 N N . ILE A 1 124 ? 30.149 24.366 -0.123 1.00 36.88 124 ILE A N 1
ATOM 948 C CA . ILE A 1 124 ? 29.982 25.810 -0.247 1.00 36.88 124 ILE A CA 1
ATOM 949 C C . ILE A 1 124 ? 30.696 26.413 0.963 1.00 36.88 124 ILE A C 1
ATOM 951 O O . ILE A 1 124 ? 30.140 27.171 1.749 1.00 36.88 124 ILE A O 1
ATOM 955 N N . ILE A 1 125 ? 31.953 26.011 1.153 1.00 38.03 125 ILE A N 1
ATOM 956 C CA . ILE A 1 125 ? 32.911 26.814 1.898 1.00 38.03 125 ILE A CA 1
ATOM 957 C C . ILE A 1 125 ? 33.743 27.510 0.828 1.00 38.03 125 ILE A C 1
ATOM 959 O O . ILE A 1 125 ? 34.433 26.847 0.057 1.00 38.03 125 ILE A O 1
ATOM 963 N N . SER A 1 126 ? 33.695 28.843 0.843 1.00 39.66 126 SER A N 1
ATOM 964 C CA . SER A 1 126 ? 34.509 29.786 0.057 1.00 39.66 126 SER A CA 1
ATOM 965 C C . SER A 1 126 ? 33.871 30.328 -1.226 1.00 39.66 126 SER A C 1
ATOM 967 O O . SER A 1 126 ? 34.363 30.106 -2.322 1.00 39.66 126 SER A O 1
ATOM 969 N N . PHE A 1 127 ? 32.844 31.164 -1.077 1.00 36.16 127 PHE A N 1
ATOM 970 C CA . PHE A 1 127 ? 32.781 32.407 -1.857 1.00 36.16 127 PHE A CA 1
ATOM 971 C C . PHE A 1 127 ? 32.417 33.562 -0.923 1.00 36.16 127 PHE A C 1
ATOM 973 O O . PHE A 1 127 ? 31.407 34.244 -1.070 1.00 36.16 127 PHE A O 1
ATOM 980 N N . THR A 1 128 ? 33.275 33.776 0.071 1.00 41.81 128 THR A N 1
ATOM 981 C CA . THR A 1 128 ? 33.388 35.077 0.725 1.00 41.81 128 THR A CA 1
ATOM 982 C C . THR A 1 128 ? 34.756 35.633 0.347 1.00 41.81 128 THR 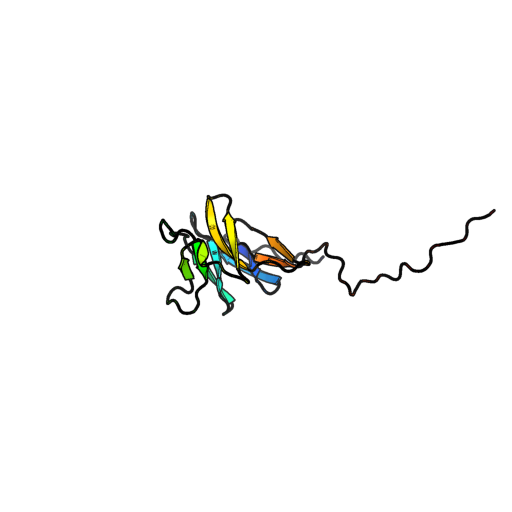A C 1
ATOM 984 O O . THR A 1 128 ? 35.753 34.936 0.506 1.00 41.81 128 THR A O 1
ATOM 987 N N . PHE A 1 129 ? 34.766 36.885 -0.117 1.00 39.50 129 PHE A N 1
ATOM 988 C CA . PHE A 1 129 ? 35.920 37.719 -0.487 1.00 39.50 129 PHE A CA 1
ATOM 989 C C . PHE A 1 129 ? 36.585 37.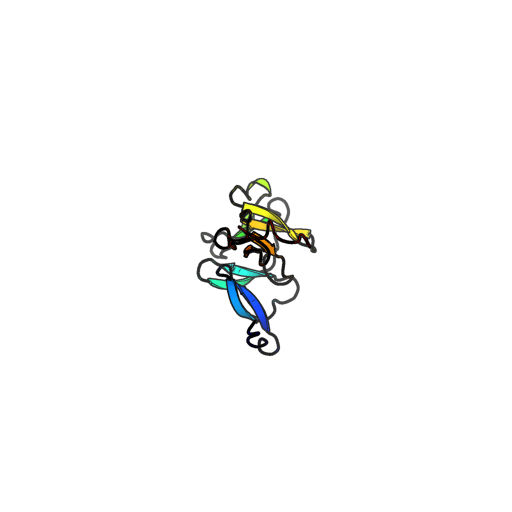434 -1.842 1.00 39.50 129 PHE A C 1
ATOM 991 O O . PHE A 1 129 ? 37.436 36.567 -1.959 1.00 39.50 129 PHE A O 1
ATOM 998 N N . PHE A 1 130 ? 36.243 38.236 -2.857 1.00 33.75 130 PHE A N 1
ATOM 999 C CA . PHE A 1 130 ? 37.125 39.288 -3.397 1.00 33.75 130 PHE A CA 1
ATOM 1000 C C . PHE A 1 130 ? 36.402 40.019 -4.545 1.00 33.75 130 PHE A C 1
ATOM 1002 O O . PHE A 1 130 ? 36.480 39.625 -5.702 1.00 33.75 130 PHE A O 1
ATOM 1009 N N . ILE A 1 131 ? 35.696 41.105 -4.222 1.00 35.41 131 ILE A N 1
ATOM 1010 C CA . ILE A 1 131 ? 35.586 42.249 -5.135 1.00 35.41 131 ILE A CA 1
ATOM 1011 C C . ILE A 1 131 ? 35.915 43.481 -4.295 1.00 35.41 131 ILE A C 1
ATOM 1013 O O . ILE A 1 131 ? 35.085 43.963 -3.528 1.00 35.41 131 ILE A O 1
ATOM 1017 N N . LEU A 1 132 ? 37.145 43.962 -4.425 1.00 32.78 132 LEU A N 1
ATOM 1018 C CA . LEU A 1 132 ? 37.438 45.384 -4.320 1.00 32.78 132 LEU A CA 1
ATOM 1019 C C . LEU A 1 132 ? 38.149 45.788 -5.621 1.00 32.78 132 LEU A C 1
ATOM 1021 O O . LEU A 1 132 ? 38.939 44.981 -6.121 1.00 32.78 132 LEU A O 1
ATOM 1025 N N . PRO A 1 133 ? 37.835 46.967 -6.183 1.00 45.94 133 PRO A N 1
ATOM 1026 C CA . PRO A 1 133 ? 38.622 47.558 -7.260 1.00 45.94 133 PRO A CA 1
ATOM 1027 C C . PRO A 1 133 ? 40.030 47.947 -6.791 1.00 45.94 133 PRO A C 1
ATOM 1029 O 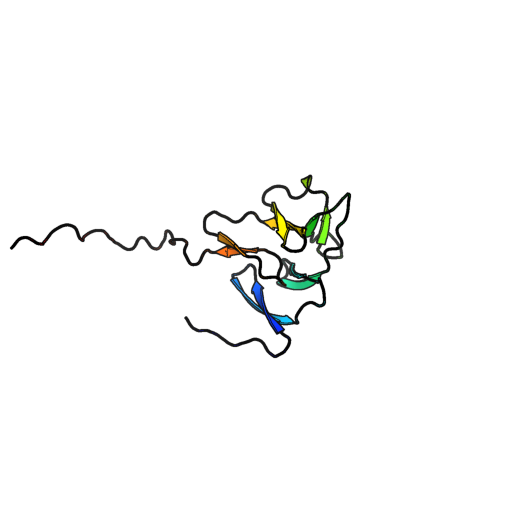O . PRO A 1 133 ? 40.199 48.239 -5.582 1.00 45.94 133 PRO A O 1
#

Sequence (133 aa):
MKCVDSCPYGQFRFRRRDGSYICQTHCTGFEKALEFDDGTIECIVNNCQDPTPVLKLNQSSSSGYQCVALSECTLPQTTYTSDDITQVCVDSCPSDHLLIDIGQAQPMCYTNPFSPDPSTIIIIISFTFFILP

Foldseek 3Di:
DDDDDDAPPQWDWDQDQVRDTDTHGFAPDQWAWEQAPVRDTDTDHQPADPPQQEKEQDCVDPVRIDGHHQVPLDPQWHWDQDPVRGIYTAGDEDPQWDFDDPRRYDTYTDGDPPDCDPVPPPPPPDPDDDDDD

Secondary structure (DSSP, 8-state):
------PPTTEEEEEPTTS-EEEEEPPPTTEEEEE-TTS-EEEEE---BTTB-EEEE-TTSTTSEEEE-GGG--TTEEEEE-TTS-EEEEEPPPTTEEEEEETTEEEEEEE-TTS--TT--------------